Protein AF-A0A4V5RLE0-F1 (afdb_monomer_lite)

Sequence (133 aa):
MHKMNHPNAQHYCENIWDVDPEEALLRSGGDSIGLAWWSPDCTHFSIAKGGTPVKQAIRGLAWVVIKWALRVPIRANFLENVKEFSTWGPLLQDEHGDWRPDPDRKGETFRDFTKALTVGLSPRDPSWKECVL

Structure (mmCIF, N/CA/C/O backbone):
data_AF-A0A4V5RLE0-F1
#
_entry.id   AF-A0A4V5RLE0-F1
#
loop_
_atom_site.group_PDB
_atom_site.id
_atom_site.type_symbol
_atom_site.label_atom_id
_atom_site.label_alt_id
_atom_site.label_comp_id
_atom_site.label_asym_id
_atom_site.label_entity_id
_atom_site.label_seq_id
_atom_site.pdbx_PDB_ins_code
_atom_site.Cartn_x
_atom_site.Cartn_y
_atom_site.Cartn_z
_atom_site.occupancy
_atom_site.B_iso_or_equiv
_atom_site.auth_seq_id
_atom_site.auth_comp_id
_atom_site.auth_asym_id
_atom_site.auth_atom_id
_atom_site.pdbx_PDB_model_num
ATOM 1 N N . MET A 1 1 ? 24.266 5.061 4.636 1.00 78.44 1 MET A N 1
ATOM 2 C CA . MET A 1 1 ? 24.694 3.658 4.841 1.00 78.44 1 MET A CA 1
ATOM 3 C C . MET A 1 1 ? 24.226 2.738 3.717 1.00 78.44 1 MET A C 1
ATOM 5 O O . MET A 1 1 ? 25.085 2.230 3.018 1.00 78.44 1 MET A O 1
ATOM 9 N N . HIS A 1 2 ? 22.923 2.587 3.438 1.00 89.38 2 HIS A N 1
ATOM 10 C CA . HIS A 1 2 ? 22.449 1.692 2.360 1.00 89.38 2 HIS A CA 1
ATOM 11 C C . HIS A 1 2 ? 23.065 1.997 0.976 1.00 89.38 2 HIS A C 1
ATOM 13 O O . HIS A 1 2 ? 23.619 1.108 0.342 1.00 89.38 2 HIS A O 1
ATOM 19 N N . LYS A 1 3 ? 23.088 3.268 0.548 1.00 89.25 3 LYS A N 1
ATOM 20 C CA . LYS A 1 3 ? 23.720 3.678 -0.724 1.00 89.25 3 LYS A CA 1
ATOM 21 C C . LYS A 1 3 ? 25.209 3.334 -0.833 1.00 89.25 3 LYS A C 1
ATOM 23 O O . LYS A 1 3 ? 25.684 3.015 -1.913 1.00 89.25 3 LYS A O 1
ATOM 28 N N . MET A 1 4 ? 25.931 3.363 0.286 1.00 91.44 4 MET A N 1
ATOM 29 C CA . MET A 1 4 ? 27.345 2.982 0.332 1.00 91.44 4 MET A CA 1
ATOM 30 C C . MET A 1 4 ? 27.524 1.467 0.152 1.00 91.44 4 MET A C 1
ATOM 32 O O . MET A 1 4 ? 28.446 1.043 -0.532 1.00 91.44 4 MET A O 1
ATOM 36 N N . ASN A 1 5 ? 26.617 0.665 0.716 1.00 94.00 5 ASN A N 1
ATOM 37 C CA . ASN A 1 5 ? 26.655 -0.798 0.627 1.00 94.00 5 ASN A CA 1
ATOM 38 C C . ASN A 1 5 ? 26.128 -1.334 -0.716 1.00 94.00 5 ASN A C 1
ATOM 40 O O . ASN A 1 5 ? 26.448 -2.456 -1.098 1.00 94.00 5 ASN A O 1
ATOM 44 N N . HIS A 1 6 ? 25.327 -0.542 -1.433 1.00 91.75 6 HIS A N 1
ATOM 45 C CA . HIS A 1 6 ? 24.683 -0.932 -2.688 1.00 91.75 6 HIS A CA 1
ATOM 46 C C . HIS A 1 6 ? 24.931 0.116 -3.785 1.00 91.75 6 HIS A C 1
ATOM 48 O O . HIS A 1 6 ? 23.979 0.730 -4.259 1.00 91.75 6 HIS A O 1
ATOM 54 N N . PRO A 1 7 ? 26.188 0.342 -4.210 1.00 90.75 7 PRO A N 1
ATOM 55 C CA . PRO A 1 7 ? 26.540 1.447 -5.109 1.00 90.75 7 PRO A CA 1
ATOM 56 C C . PRO A 1 7 ? 25.903 1.347 -6.504 1.00 90.75 7 PRO A C 1
ATOM 58 O O . PRO A 1 7 ? 25.736 2.362 -7.171 1.00 90.75 7 PRO A O 1
ATOM 61 N N . ASN A 1 8 ? 25.523 0.139 -6.926 1.00 88.75 8 ASN A N 1
ATOM 62 C CA . ASN A 1 8 ? 24.871 -0.107 -8.216 1.00 88.75 8 ASN A CA 1
ATOM 63 C C . ASN A 1 8 ? 23.341 0.018 -8.150 1.00 88.75 8 ASN A C 1
ATOM 65 O O . ASN A 1 8 ? 22.679 -0.054 -9.181 1.00 88.75 8 ASN A O 1
ATOM 69 N N . ALA A 1 9 ? 22.767 0.161 -6.951 1.00 88.75 9 ALA A N 1
ATOM 70 C CA . ALA A 1 9 ? 21.339 0.392 -6.802 1.00 88.75 9 ALA A CA 1
ATOM 71 C C . ALA A 1 9 ? 21.027 1.874 -7.032 1.00 88.75 9 ALA A C 1
ATOM 73 O O . ALA A 1 9 ? 21.756 2.756 -6.578 1.00 88.75 9 ALA A O 1
ATOM 74 N N . GLN A 1 10 ? 19.913 2.145 -7.704 1.00 85.94 10 GLN A N 1
ATOM 75 C CA . GLN A 1 10 ? 19.351 3.488 -7.753 1.00 85.94 10 GLN A CA 1
ATOM 76 C C . GLN A 1 10 ? 18.633 3.764 -6.428 1.00 85.94 10 GLN A C 1
ATOM 78 O O . GLN A 1 10 ? 17.813 2.961 -5.983 1.00 85.94 10 GLN A O 1
ATOM 83 N N . HIS A 1 11 ? 18.952 4.888 -5.787 1.00 87.50 11 HIS A N 1
ATOM 84 C CA . HIS A 1 11 ? 18.284 5.328 -4.563 1.00 87.50 11 HIS A CA 1
ATOM 85 C C . HIS A 1 11 ? 17.474 6.572 -4.849 1.00 87.50 11 HIS A C 1
AT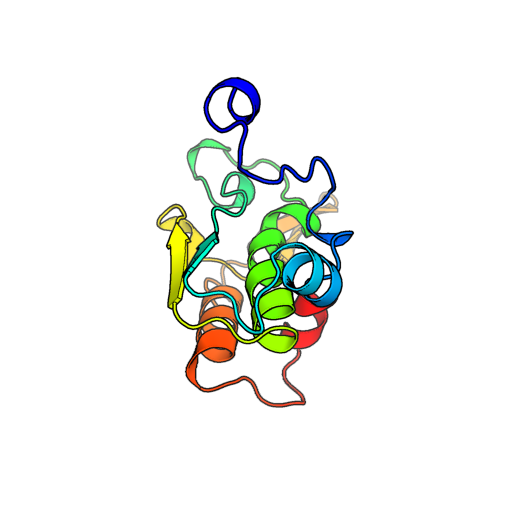OM 87 O O . HIS A 1 11 ? 18.020 7.577 -5.304 1.00 87.50 11 HIS A O 1
ATOM 93 N N . TYR A 1 12 ? 16.206 6.478 -4.496 1.00 81.75 12 TYR A N 1
ATOM 94 C CA . TYR A 1 12 ? 15.247 7.560 -4.502 1.00 81.75 12 TYR A CA 1
ATOM 95 C C . TYR A 1 12 ? 15.073 8.005 -3.043 1.00 81.75 12 TYR A C 1
ATOM 97 O O . TYR A 1 12 ? 14.800 7.181 -2.168 1.00 81.75 12 TYR A O 1
ATOM 105 N N . CYS A 1 13 ? 15.345 9.280 -2.767 1.00 81.81 13 CYS A N 1
ATOM 106 C CA . CYS A 1 13 ? 15.152 9.920 -1.461 1.00 81.81 13 CYS A CA 1
ATOM 107 C C . CYS A 1 13 ? 13.921 10.842 -1.484 1.00 81.81 13 CYS A C 1
ATOM 109 O O . CYS A 1 13 ? 13.903 11.891 -0.842 1.00 81.81 13 CYS A O 1
ATOM 111 N N . GLU A 1 14 ? 12.921 10.472 -2.269 1.00 81.75 14 GLU A N 1
ATOM 112 C CA . GLU A 1 14 ? 11.661 11.172 -2.437 1.00 81.75 14 GLU A CA 1
ATOM 113 C C . GLU A 1 14 ? 10.581 10.580 -1.527 1.00 81.75 14 GLU A C 1
ATOM 115 O O . GLU A 1 14 ? 10.673 9.456 -1.025 1.00 81.75 14 GLU A O 1
ATOM 120 N N . ASN A 1 15 ? 9.514 11.348 -1.328 1.00 82.25 15 ASN A N 1
ATOM 121 C CA . ASN A 1 15 ? 8.287 10.797 -0.788 1.00 82.25 15 ASN A CA 1
ATOM 122 C C . ASN A 1 15 ? 7.688 9.829 -1.822 1.00 82.25 15 ASN A C 1
ATOM 124 O O . ASN A 1 15 ? 7.555 10.177 -2.992 1.00 82.25 15 ASN A O 1
ATOM 128 N N . ILE A 1 16 ? 7.302 8.624 -1.401 1.00 81.62 16 ILE A N 1
ATOM 129 C CA . ILE A 1 16 ? 6.793 7.585 -2.310 1.00 81.62 16 ILE A CA 1
ATOM 130 C C . ILE A 1 16 ? 5.514 8.009 -3.050 1.00 81.62 16 ILE A C 1
ATOM 132 O O . ILE A 1 16 ? 5.235 7.512 -4.141 1.00 81.62 16 ILE A O 1
ATOM 136 N N . TRP A 1 17 ? 4.755 8.953 -2.488 1.00 78.25 17 TRP A N 1
ATOM 137 C CA . TRP A 1 17 ? 3.595 9.547 -3.152 1.00 78.25 17 TRP A CA 1
ATOM 138 C C . TRP A 1 17 ? 3.980 10.379 -4.382 1.00 78.25 17 TRP A C 1
ATOM 140 O O . TRP A 1 17 ? 3.232 10.384 -5.361 1.00 78.25 17 TRP A O 1
ATOM 150 N N . ASP A 1 18 ? 5.164 10.991 -4.365 1.00 83.44 18 ASP A N 1
ATOM 151 C CA . ASP A 1 18 ? 5.661 11.887 -5.413 1.00 83.44 18 ASP A CA 1
ATOM 152 C C . ASP A 1 18 ? 6.426 11.141 -6.520 1.00 83.44 18 ASP A C 1
ATOM 154 O O . ASP A 1 18 ? 6.738 11.719 -7.558 1.00 83.44 18 ASP A O 1
ATOM 158 N N . VAL A 1 19 ? 6.715 9.848 -6.330 1.00 86.56 19 VAL A N 1
ATOM 159 C CA . VAL A 1 19 ? 7.383 9.019 -7.342 1.00 86.56 19 VAL A CA 1
ATOM 160 C C . VAL A 1 19 ? 6.371 8.564 -8.396 1.00 86.56 19 VAL A C 1
ATOM 162 O O . VAL A 1 19 ? 5.338 7.971 -8.060 1.00 86.56 19 VAL A O 1
ATOM 165 N N . ASP A 1 20 ? 6.683 8.797 -9.675 1.00 89.06 20 ASP A N 1
ATOM 166 C CA . ASP A 1 20 ? 5.942 8.201 -10.788 1.00 89.06 20 ASP A CA 1
ATOM 167 C C . ASP A 1 20 ? 6.439 6.763 -11.050 1.00 89.06 20 ASP A C 1
ATOM 169 O O . ASP A 1 20 ? 7.615 6.578 -11.392 1.00 89.06 20 ASP A O 1
ATOM 173 N N . PRO A 1 21 ? 5.575 5.735 -10.910 1.00 91.31 21 PRO A N 1
ATOM 174 C CA . PRO A 1 21 ? 5.950 4.350 -11.179 1.00 91.31 21 PRO A CA 1
ATOM 175 C C . PRO A 1 21 ? 6.525 4.124 -12.584 1.00 91.31 21 PRO A C 1
ATOM 177 O O . PRO A 1 21 ? 7.458 3.336 -12.739 1.00 91.31 21 PRO A O 1
ATOM 180 N N . GLU A 1 22 ? 5.997 4.810 -13.603 1.00 92.50 22 GLU A N 1
ATOM 181 C CA . GLU A 1 22 ? 6.425 4.627 -14.995 1.00 92.50 22 GLU A CA 1
ATOM 182 C C . GLU A 1 22 ? 7.826 5.200 -15.226 1.00 92.50 22 GLU A C 1
ATOM 184 O O . GLU A 1 22 ? 8.664 4.564 -15.869 1.00 92.50 22 GLU A O 1
ATOM 189 N N . GLU A 1 23 ? 8.122 6.364 -14.638 1.00 90.94 23 GLU A N 1
ATOM 190 C CA . GLU A 1 23 ? 9.460 6.957 -14.696 1.00 90.94 23 GLU A CA 1
ATOM 191 C C . GLU A 1 23 ? 10.482 6.077 -13.964 1.00 90.94 23 GLU A C 1
ATOM 193 O O . GLU A 1 23 ? 11.579 5.833 -14.474 1.00 90.94 23 GLU A O 1
ATOM 198 N N . ALA A 1 24 ? 10.118 5.557 -12.788 1.00 89.81 24 ALA A N 1
ATOM 199 C CA . ALA A 1 24 ? 10.977 4.657 -12.027 1.00 89.81 24 ALA A CA 1
ATOM 200 C C . ALA A 1 24 ? 11.275 3.359 -12.799 1.00 89.81 24 ALA A C 1
ATOM 202 O O . ALA A 1 24 ? 12.425 2.908 -12.829 1.00 89.81 24 ALA A O 1
ATOM 203 N N . LEU A 1 25 ? 10.271 2.784 -13.472 1.00 91.94 25 LEU A N 1
ATOM 204 C CA . LEU A 1 25 ? 10.456 1.618 -14.334 1.00 91.94 25 LEU A CA 1
ATOM 205 C C . LEU A 1 25 ? 11.377 1.942 -15.518 1.00 91.94 25 LEU A C 1
ATOM 207 O O . LEU A 1 25 ? 12.342 1.212 -15.748 1.00 91.94 25 LEU A O 1
ATOM 211 N N . LEU A 1 26 ? 11.148 3.060 -16.212 1.00 89.25 26 LEU A N 1
ATOM 212 C CA . LEU A 1 26 ? 11.979 3.489 -17.338 1.00 89.25 26 LEU A CA 1
ATOM 213 C C . LEU A 1 26 ? 13.453 3.637 -16.930 1.00 89.25 26 LEU A C 1
ATOM 215 O O . LEU A 1 26 ? 14.347 3.145 -17.619 1.00 89.25 26 LEU A O 1
ATOM 219 N N . ARG A 1 27 ? 13.717 4.259 -15.775 1.00 86.12 27 ARG A N 1
ATOM 220 C CA . ARG A 1 27 ? 15.076 4.429 -15.231 1.00 86.12 27 ARG A CA 1
ATOM 221 C C . ARG A 1 27 ? 15.742 3.109 -14.848 1.00 86.12 27 ARG A C 1
ATOM 223 O O . ARG A 1 27 ? 16.971 3.036 -14.860 1.00 86.12 27 ARG A O 1
ATOM 230 N N . SER A 1 28 ? 14.962 2.076 -14.529 1.00 83.75 28 SER A N 1
ATOM 231 C CA . SER A 1 28 ? 15.482 0.732 -14.258 1.00 83.75 28 SER A CA 1
ATOM 232 C C . SER A 1 28 ? 15.913 -0.023 -15.525 1.00 83.75 28 SER A C 1
ATOM 234 O O . SER A 1 28 ? 16.624 -1.021 -15.421 1.00 83.75 28 SER A O 1
ATOM 236 N N . GLY A 1 29 ? 15.531 0.462 -16.715 1.00 81.62 29 GLY A N 1
ATOM 237 C CA . GLY A 1 29 ? 15.895 -0.134 -18.005 1.00 81.62 29 GLY A CA 1
ATOM 238 C C . GLY A 1 29 ? 15.106 -1.396 -18.372 1.00 81.62 29 GLY A C 1
ATOM 239 O O . GLY A 1 29 ? 15.509 -2.113 -19.286 1.00 81.62 29 GLY A O 1
ATOM 240 N N . GLY A 1 30 ? 14.013 -1.682 -17.658 1.00 83.62 30 GLY A N 1
ATOM 241 C CA . GLY A 1 30 ? 13.124 -2.818 -17.903 1.00 83.62 30 GLY A CA 1
ATOM 242 C C . GLY A 1 30 ? 11.751 -2.408 -18.441 1.00 83.62 30 GLY A C 1
ATOM 243 O O . GLY A 1 30 ? 11.373 -1.241 -18.411 1.00 83.62 30 GLY A O 1
ATOM 244 N N . ASP A 1 31 ? 10.990 -3.399 -18.901 1.00 89.75 31 ASP A N 1
ATOM 245 C CA . ASP A 1 31 ? 9.576 -3.285 -19.286 1.00 89.75 31 ASP A CA 1
ATOM 246 C C . ASP A 1 31 ? 8.618 -3.726 -18.163 1.00 89.75 31 ASP A C 1
ATOM 248 O O . ASP A 1 31 ? 7.405 -3.550 -18.262 1.00 89.75 31 ASP A O 1
ATOM 252 N N . SER A 1 32 ? 9.164 -4.312 -17.093 1.00 94.38 32 SER A N 1
ATOM 253 C CA . SER A 1 32 ? 8.428 -4.810 -15.938 1.00 94.38 32 SER A CA 1
ATOM 254 C C . SER A 1 32 ? 9.285 -4.877 -14.677 1.00 94.38 32 SER A C 1
ATOM 256 O O . SER A 1 32 ? 10.508 -5.035 -14.721 1.00 94.38 32 SER A O 1
ATOM 258 N N . ILE A 1 33 ? 8.624 -4.819 -13.522 1.00 93.56 33 ILE A N 1
ATOM 259 C CA . ILE A 1 33 ? 9.251 -5.068 -12.225 1.00 93.56 33 ILE A CA 1
ATOM 260 C C . ILE A 1 33 ? 9.184 -6.569 -11.939 1.00 93.56 33 ILE A C 1
ATOM 262 O O . ILE A 1 33 ? 8.111 -7.155 -11.780 1.00 93.56 33 ILE A O 1
ATOM 266 N N . GLY A 1 34 ? 10.349 -7.215 -11.856 1.00 94.19 34 GLY A N 1
ATOM 267 C CA . GLY A 1 34 ? 10.429 -8.644 -11.544 1.00 94.19 34 GLY A CA 1
ATOM 268 C C . GLY A 1 34 ? 9.953 -8.986 -10.131 1.00 94.19 34 GLY A C 1
ATOM 269 O O . GLY A 1 34 ? 9.243 -9.972 -9.947 1.00 94.19 34 GLY A O 1
ATOM 270 N N . LEU A 1 35 ? 10.326 -8.162 -9.151 1.00 94.75 35 LEU A N 1
ATOM 271 C CA . LEU A 1 35 ? 9.948 -8.306 -7.749 1.00 94.75 35 LEU A CA 1
ATOM 272 C C . LEU A 1 35 ? 9.823 -6.920 -7.119 1.00 94.75 35 LEU A C 1
ATOM 274 O O . LEU A 1 35 ? 10.748 -6.117 -7.219 1.00 94.75 35 LEU A O 1
ATOM 278 N N . ALA A 1 36 ? 8.702 -6.669 -6.449 1.00 94.31 36 ALA A N 1
ATOM 279 C CA . ALA A 1 36 ? 8.490 -5.492 -5.620 1.00 94.31 36 ALA A CA 1
ATOM 280 C C . ALA A 1 36 ? 8.338 -5.908 -4.152 1.00 94.31 36 ALA A C 1
ATOM 282 O O . ALA A 1 36 ? 7.592 -6.840 -3.836 1.00 94.31 36 ALA A O 1
ATOM 283 N N . TRP A 1 37 ? 9.057 -5.220 -3.265 1.00 96.00 37 TRP A N 1
ATOM 284 C CA . TRP A 1 37 ? 9.001 -5.432 -1.822 1.00 96.00 37 TRP A CA 1
ATOM 285 C C . TRP A 1 37 ? 8.524 -4.161 -1.130 1.00 96.00 37 TRP A C 1
ATOM 287 O O . TRP A 1 37 ? 9.146 -3.106 -1.256 1.00 96.00 37 TRP A O 1
ATOM 297 N N . TRP A 1 38 ? 7.439 -4.278 -0.374 1.00 93.94 38 TRP A N 1
ATOM 298 C CA . TRP A 1 38 ? 6.752 -3.166 0.261 1.00 93.94 38 TRP A CA 1
ATOM 299 C C . TRP A 1 38 ? 6.776 -3.328 1.780 1.00 93.94 38 TRP A C 1
ATOM 301 O O . TRP A 1 38 ? 6.341 -4.347 2.312 1.00 93.94 38 TRP A O 1
ATOM 311 N N . SER A 1 39 ? 7.227 -2.292 2.479 1.00 91.56 39 SER A N 1
ATOM 312 C CA . SER A 1 39 ? 7.187 -2.213 3.945 1.00 91.56 39 SER A CA 1
ATOM 313 C C . SER A 1 39 ? 6.549 -0.883 4.360 1.00 91.56 39 SER A C 1
ATOM 315 O O . SER A 1 39 ? 7.254 0.015 4.827 1.00 91.56 39 SER A O 1
ATOM 317 N N . PRO A 1 40 ? 5.241 -0.681 4.096 1.00 89.44 40 PRO A N 1
ATOM 318 C CA . PRO A 1 40 ? 4.556 0.546 4.486 1.00 89.44 40 PRO A CA 1
ATOM 319 C C . PRO A 1 40 ? 4.555 0.704 6.010 1.00 89.44 40 PRO A C 1
ATOM 321 O O . PRO A 1 40 ? 4.485 -0.276 6.752 1.00 89.44 40 PRO A O 1
ATOM 324 N N . ASP A 1 41 ? 4.603 1.953 6.472 1.00 85.25 41 ASP A N 1
ATOM 325 C CA . ASP A 1 41 ? 4.626 2.296 7.892 1.00 85.25 41 ASP A CA 1
ATOM 326 C C . ASP A 1 41 ? 3.501 1.594 8.676 1.00 85.25 41 ASP A C 1
ATOM 328 O O . ASP A 1 41 ? 2.309 1.739 8.396 1.00 85.25 41 ASP A O 1
ATOM 332 N N . CYS A 1 42 ? 3.903 0.825 9.688 1.00 78.25 42 CYS A N 1
ATOM 333 C CA . CYS A 1 42 ? 3.008 0.052 10.543 1.00 78.25 42 CYS A CA 1
ATOM 334 C C . CYS A 1 42 ? 2.627 0.782 11.840 1.00 78.25 42 CYS A C 1
ATOM 336 O O . CYS A 1 42 ? 1.837 0.275 12.645 1.00 78.25 42 CYS A O 1
ATOM 338 N N . THR A 1 43 ? 3.170 1.981 12.071 1.00 71.94 43 THR A N 1
ATOM 339 C CA . THR A 1 43 ? 3.124 2.662 13.367 1.00 71.94 43 THR A CA 1
ATOM 340 C C . THR A 1 43 ? 1.683 2.925 13.799 1.00 71.94 43 THR A C 1
ATOM 342 O O . THR A 1 43 ? 1.355 2.815 14.975 1.00 71.94 43 THR A O 1
ATOM 345 N N . HIS A 1 44 ? 0.788 3.226 12.857 1.00 70.19 44 HIS A N 1
ATOM 346 C CA . HIS A 1 44 ? -0.629 3.488 13.141 1.00 70.19 44 HIS A CA 1
ATOM 347 C C . HIS A 1 44 ? -1.489 2.230 13.331 1.00 70.19 44 HIS A C 1
ATOM 349 O O . HIS A 1 44 ? -2.669 2.352 13.659 1.00 70.19 44 HIS A O 1
ATOM 355 N N . PHE A 1 45 ? -0.920 1.042 13.135 1.00 64.12 45 PHE A N 1
ATOM 356 C CA . PHE A 1 45 ? -1.558 -0.246 13.413 1.00 64.12 45 PHE A CA 1
ATOM 357 C C . PHE A 1 45 ? -1.040 -0.873 14.711 1.00 64.12 45 PHE A C 1
ATOM 359 O O . PHE A 1 45 ? -1.748 -1.655 15.337 1.00 64.12 45 PHE A O 1
ATOM 366 N N . SER A 1 46 ? 0.167 -0.502 15.144 1.00 55.25 46 SER A N 1
ATOM 367 C CA . SER A 1 46 ? 0.815 -1.073 16.322 1.00 55.25 46 SER A CA 1
ATOM 368 C C . SER A 1 46 ? 0.104 -0.725 17.638 1.00 55.25 46 SER A C 1
ATOM 370 O O . SER A 1 46 ? -0.066 0.445 17.989 1.00 55.25 46 SER A O 1
ATOM 372 N N . ILE A 1 47 ? -0.222 -1.765 18.418 1.00 51.94 47 ILE A N 1
A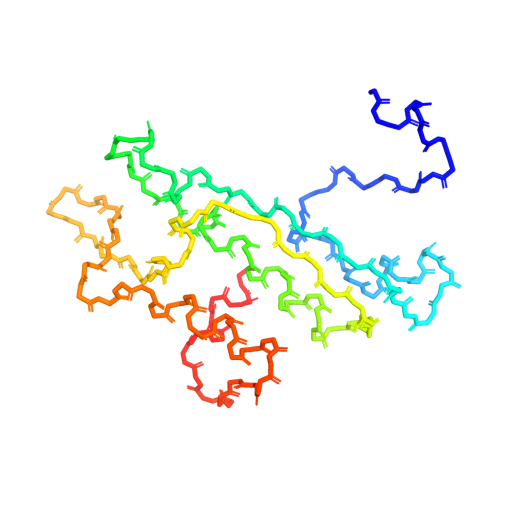TOM 373 C CA . ILE A 1 47 ? -0.778 -1.679 19.784 1.00 51.94 47 ILE A CA 1
ATOM 374 C C . ILE A 1 47 ? 0.139 -0.866 20.709 1.00 51.94 47 ILE A C 1
ATOM 376 O O . ILE A 1 47 ? -0.337 -0.145 21.587 1.00 51.94 47 ILE A O 1
ATOM 380 N N . ALA A 1 48 ? 1.457 -0.928 20.484 1.00 50.56 48 ALA A N 1
ATOM 381 C CA . ALA A 1 48 ? 2.455 -0.248 21.306 1.00 50.56 48 ALA A CA 1
ATOM 382 C C . ALA A 1 48 ? 2.333 1.286 21.272 1.00 50.56 48 ALA A C 1
ATOM 384 O O . ALA A 1 48 ? 2.833 1.954 22.173 1.00 50.56 48 ALA A O 1
ATOM 385 N N . LYS A 1 49 ? 1.646 1.856 20.269 1.00 54.25 49 LYS A N 1
ATOM 386 C CA . LYS A 1 49 ? 1.456 3.308 20.145 1.00 54.25 49 LYS A CA 1
ATOM 387 C C . LYS A 1 49 ? 0.371 3.879 21.071 1.00 54.25 49 LYS A C 1
ATOM 389 O O . LYS A 1 49 ? 0.144 5.084 21.024 1.00 54.25 49 LYS A O 1
ATOM 394 N N . GLY A 1 50 ? -0.314 3.043 21.863 1.00 47.94 50 GLY A N 1
ATOM 395 C CA . GLY A 1 50 ? -1.173 3.444 22.986 1.00 47.94 50 GLY A CA 1
ATOM 396 C C . GLY A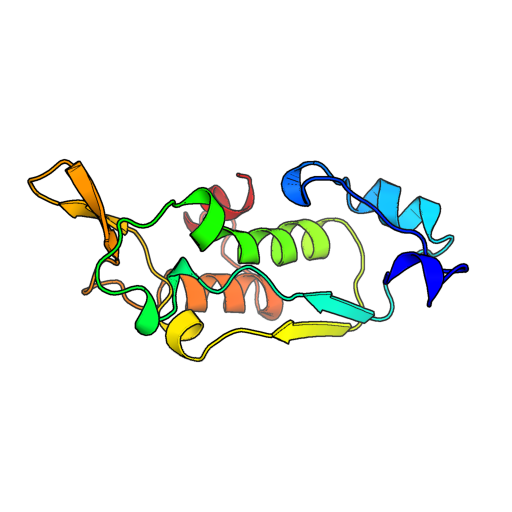 1 50 ? -2.070 4.654 22.715 1.00 47.94 50 GLY A C 1
ATOM 397 O O . GLY A 1 50 ? -1.715 5.768 23.075 1.00 47.94 50 GLY A O 1
ATOM 398 N N . GLY A 1 51 ? -3.224 4.459 22.070 1.00 53.81 51 GLY A N 1
ATOM 399 C CA . GLY A 1 51 ? -4.259 5.500 21.978 1.00 53.81 51 GLY A CA 1
ATOM 400 C C . GLY A 1 51 ? -3.820 6.827 21.338 1.00 53.81 51 GLY A C 1
ATOM 401 O O . GLY A 1 51 ? -4.492 7.834 21.532 1.00 53.81 51 GLY A O 1
ATOM 402 N N . THR A 1 52 ? -2.723 6.871 20.583 1.00 58.88 52 THR A N 1
ATOM 403 C CA . THR A 1 52 ? -2.299 8.095 19.889 1.00 58.88 52 THR A CA 1
ATOM 404 C C . THR A 1 52 ? -3.226 8.364 18.694 1.00 58.88 52 THR A C 1
ATOM 406 O O . THR A 1 52 ? -3.481 7.426 17.928 1.00 58.88 52 THR A O 1
ATOM 409 N N . PRO A 1 53 ? -3.707 9.608 18.489 1.00 58.00 53 PRO A N 1
ATOM 410 C CA . PRO A 1 53 ? -4.486 9.984 17.312 1.00 58.00 53 PRO A CA 1
ATOM 411 C C . PRO A 1 53 ? -3.815 9.527 16.016 1.00 58.00 53 PRO A C 1
ATOM 413 O O . PRO A 1 53 ? -2.593 9.634 15.834 1.00 58.00 53 PRO A O 1
ATOM 416 N N . VAL A 1 54 ? -4.609 8.968 15.107 1.00 65.19 54 VAL A N 1
ATOM 417 C CA . VAL A 1 54 ? -4.085 8.405 13.862 1.00 65.19 54 VAL A CA 1
ATOM 418 C C . VAL A 1 54 ? -4.157 9.425 12.729 1.00 65.19 54 VAL A C 1
ATOM 420 O O . VAL A 1 54 ? -5.167 10.088 12.529 1.00 65.19 54 VAL A O 1
ATOM 423 N N . LYS A 1 55 ? -3.069 9.548 11.959 1.00 65.81 55 LYS A N 1
ATOM 424 C CA . LYS A 1 55 ? -3.039 10.364 10.741 1.00 65.81 55 LYS A CA 1
ATOM 425 C C . LYS A 1 55 ? -3.423 9.482 9.561 1.00 65.81 55 LYS A C 1
ATOM 427 O O . LYS A 1 55 ? -2.731 8.500 9.288 1.00 65.81 55 LYS A O 1
ATOM 432 N N . GLN A 1 56 ? -4.491 9.846 8.856 1.00 65.12 56 GLN A N 1
ATOM 433 C CA . GLN A 1 56 ? -5.016 9.072 7.728 1.00 65.12 56 GLN A CA 1
ATOM 434 C C . GLN A 1 56 ? -3.962 8.846 6.633 1.00 65.12 56 GLN A C 1
ATOM 436 O O . GLN A 1 56 ? -3.809 7.719 6.179 1.00 65.12 56 GLN A O 1
ATOM 441 N N . ALA A 1 57 ? -3.168 9.869 6.294 1.00 64.62 57 ALA A N 1
ATOM 442 C CA . ALA A 1 57 ? -2.130 9.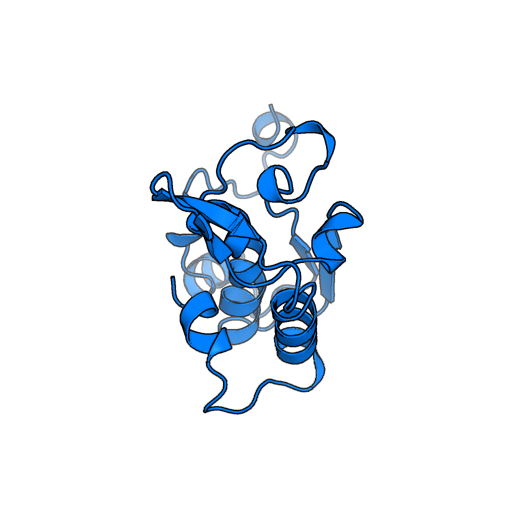777 5.261 1.00 64.62 57 ALA A CA 1
ATOM 443 C C . ALA A 1 57 ? -1.068 8.696 5.543 1.00 64.62 57 ALA A C 1
ATOM 445 O O . ALA A 1 57 ? -0.624 8.008 4.632 1.00 64.62 57 ALA A O 1
ATOM 446 N N . ILE A 1 58 ? -0.679 8.508 6.810 1.00 66.25 58 ILE A N 1
ATOM 447 C CA . ILE A 1 58 ? 0.324 7.496 7.182 1.00 66.25 58 ILE A CA 1
ATOM 448 C C . ILE A 1 58 ? -0.334 6.113 7.274 1.00 66.25 58 ILE A C 1
ATOM 450 O O . ILE A 1 58 ? 0.220 5.127 6.802 1.00 66.25 58 ILE A O 1
ATOM 454 N N . ARG A 1 59 ? -1.557 6.037 7.818 1.00 73.88 59 ARG A N 1
ATOM 455 C CA . ARG A 1 59 ? -2.331 4.785 7.894 1.00 73.88 59 ARG A CA 1
ATOM 456 C C . ARG A 1 59 ? -2.699 4.239 6.506 1.00 73.88 59 ARG A C 1
ATOM 458 O O . ARG A 1 59 ? -2.821 3.030 6.354 1.00 73.88 59 ARG A O 1
ATOM 465 N N . GLY A 1 60 ? -2.850 5.118 5.517 1.00 81.38 60 GLY A N 1
ATOM 466 C CA . GLY A 1 60 ? -3.162 4.787 4.128 1.00 81.38 60 GLY A CA 1
ATOM 467 C C . GLY A 1 60 ? -1.960 4.436 3.251 1.00 81.38 60 GLY A C 1
ATOM 468 O O . GLY A 1 60 ? -2.157 4.148 2.078 1.00 81.38 60 GLY A O 1
ATOM 469 N N . LEU A 1 61 ? -0.726 4.424 3.774 1.00 86.56 61 LEU A N 1
ATOM 470 C CA . LEU A 1 61 ? 0.484 4.265 2.953 1.00 86.56 61 LEU A CA 1
ATOM 471 C C . LEU A 1 61 ? 0.529 2.966 2.136 1.00 86.56 61 LEU A C 1
ATOM 473 O O . LEU A 1 61 ? 1.115 2.931 1.057 1.00 86.56 61 LEU A O 1
ATOM 477 N N . ALA A 1 62 ? -0.129 1.905 2.607 1.00 90.75 62 ALA A N 1
ATOM 478 C CA . ALA A 1 62 ? -0.236 0.656 1.858 1.00 90.75 62 ALA A CA 1
ATOM 479 C C . ALA A 1 62 ? -0.937 0.831 0.497 1.00 90.75 62 ALA A C 1
ATOM 481 O O . ALA A 1 62 ? -0.642 0.083 -0.432 1.00 90.75 62 ALA A O 1
ATOM 482 N N . TRP A 1 63 ? -1.796 1.842 0.331 1.00 90.94 63 TRP A N 1
ATOM 483 C CA . TRP A 1 63 ? -2.457 2.117 -0.944 1.00 90.94 63 TRP A CA 1
ATOM 484 C C . TRP A 1 63 ? -1.487 2.466 -2.079 1.00 90.94 63 TRP A C 1
ATOM 486 O O . TRP A 1 63 ? -1.805 2.216 -3.244 1.00 90.94 63 TRP A O 1
ATOM 496 N N . VAL A 1 64 ? -0.270 2.929 -1.769 1.00 90.69 64 VAL A N 1
ATOM 497 C CA . VAL A 1 64 ? 0.765 3.162 -2.787 1.00 90.69 64 VAL A CA 1
ATOM 498 C C . VAL A 1 64 ? 1.094 1.885 -3.566 1.00 90.69 64 VAL A C 1
ATOM 500 O O . VAL A 1 64 ? 1.386 1.947 -4.756 1.00 90.69 64 VAL A O 1
ATOM 503 N N . VAL A 1 65 ? 0.968 0.713 -2.937 1.00 92.81 65 VAL A N 1
ATOM 504 C CA . VAL A 1 65 ? 1.182 -0.580 -3.600 1.00 92.81 65 VAL A CA 1
ATOM 505 C C . VAL A 1 65 ? 0.184 -0.772 -4.742 1.00 92.81 65 VAL A C 1
ATOM 507 O O . VAL A 1 65 ? 0.560 -1.222 -5.823 1.00 92.81 65 VAL A O 1
ATOM 510 N N . ILE A 1 66 ? -1.073 -0.363 -4.538 1.00 92.31 66 ILE A N 1
ATOM 511 C CA . ILE A 1 66 ? -2.108 -0.413 -5.576 1.00 92.31 66 ILE A CA 1
ATOM 512 C C . ILE A 1 66 ? -1.806 0.597 -6.682 1.00 92.31 66 ILE A C 1
ATOM 514 O O . ILE A 1 66 ? -1.871 0.239 -7.855 1.00 92.31 66 ILE A O 1
ATOM 518 N N . LYS A 1 67 ? -1.413 1.833 -6.332 1.00 90.25 67 LYS A N 1
ATOM 519 C CA . LYS A 1 67 ? -1.000 2.857 -7.313 1.00 90.25 67 LYS A CA 1
ATOM 520 C C . LYS A 1 67 ? 0.077 2.319 -8.260 1.00 90.25 67 LYS A C 1
ATOM 522 O O . LYS A 1 67 ? -0.026 2.508 -9.470 1.00 90.25 67 LYS A O 1
ATOM 527 N N . TRP A 1 68 ? 1.085 1.633 -7.723 1.00 92.75 68 TRP A N 1
ATOM 528 C CA . TRP A 1 68 ? 2.149 1.027 -8.521 1.00 92.75 68 TRP A CA 1
ATOM 529 C C . TRP A 1 68 ? 1.650 -0.154 -9.356 1.00 92.75 68 TRP A C 1
ATOM 531 O O . TRP A 1 68 ? 1.884 -0.176 -10.561 1.00 92.75 68 TRP A O 1
ATOM 541 N N . ALA A 1 69 ? 0.913 -1.090 -8.754 1.00 92.44 69 ALA A N 1
ATOM 542 C CA . ALA A 1 69 ? 0.388 -2.262 -9.457 1.00 92.44 69 ALA A CA 1
ATOM 543 C C . ALA A 1 69 ? -0.579 -1.912 -10.607 1.00 92.44 69 ALA A C 1
ATOM 545 O O . ALA A 1 69 ? -0.701 -2.683 -11.555 1.00 92.44 69 ALA A O 1
ATOM 546 N N . LEU A 1 70 ? -1.249 -0.756 -10.542 1.00 90.50 70 LEU A N 1
ATOM 547 C CA . LEU A 1 70 ? -2.118 -0.256 -11.612 1.00 90.50 70 LEU A CA 1
ATOM 548 C C . LEU A 1 70 ? -1.361 0.415 -12.767 1.00 90.50 70 LEU A C 1
ATOM 550 O O . LEU A 1 70 ? -1.914 0.517 -13.859 1.00 90.50 70 LEU A O 1
ATOM 554 N N . ARG A 1 71 ? -0.140 0.909 -12.533 1.00 92.38 71 ARG A N 1
ATOM 555 C CA . ARG A 1 71 ? 0.620 1.707 -13.512 1.00 92.38 71 ARG A CA 1
ATOM 556 C C . ARG A 1 71 ? 1.737 0.941 -14.199 1.00 92.38 71 ARG A C 1
ATOM 558 O O . ARG A 1 71 ? 2.034 1.208 -15.356 1.00 92.38 71 ARG A O 1
ATOM 565 N N . VAL A 1 72 ? 2.357 -0.006 -13.502 1.00 94.25 72 VAL A N 1
ATOM 566 C CA . VAL A 1 72 ? 3.473 -0.784 -14.044 1.00 94.25 72 VAL A CA 1
ATOM 567 C C . VAL A 1 72 ? 3.252 -2.279 -13.844 1.00 94.25 72 VAL A C 1
ATOM 569 O O . VAL A 1 72 ? 2.720 -2.691 -12.811 1.00 94.25 72 VAL A O 1
ATOM 572 N N . PRO A 1 73 ? 3.668 -3.127 -14.800 1.00 93.94 73 PRO A N 1
ATOM 573 C CA . PRO A 1 73 ? 3.546 -4.568 -14.650 1.00 93.94 73 PRO A CA 1
ATOM 574 C C . PRO A 1 73 ? 4.547 -5.076 -13.606 1.00 93.94 73 PRO A C 1
ATOM 576 O O . PRO A 1 73 ? 5.763 -4.947 -13.765 1.00 93.94 73 PRO A O 1
ATOM 579 N N . ILE A 1 74 ? 4.028 -5.685 -12.537 1.00 94.94 74 ILE A N 1
ATOM 580 C CA . ILE A 1 74 ? 4.815 -6.278 -11.449 1.00 94.94 74 ILE A CA 1
ATOM 581 C C . ILE A 1 74 ? 4.547 -7.781 -11.402 1.00 94.94 74 ILE A C 1
ATOM 583 O O . ILE A 1 74 ? 3.401 -8.202 -11.254 1.00 94.94 74 ILE A O 1
ATOM 587 N N . ARG A 1 75 ? 5.597 -8.604 -11.498 1.00 94.25 75 ARG A N 1
ATOM 588 C CA . ARG A 1 75 ? 5.453 -10.072 -11.538 1.00 94.25 75 ARG A CA 1
ATOM 589 C C . ARG A 1 75 ? 5.268 -10.707 -10.161 1.00 94.25 75 ARG A C 1
ATOM 591 O O . ARG A 1 75 ? 4.512 -11.664 -10.035 1.00 94.25 75 ARG A O 1
ATOM 598 N N . ALA A 1 76 ? 5.949 -10.192 -9.140 1.00 94.81 76 ALA A N 1
ATOM 599 C CA . ALA A 1 76 ? 5.839 -10.674 -7.766 1.00 94.81 76 ALA A CA 1
ATOM 600 C C . ALA A 1 76 ? 5.790 -9.499 -6.785 1.00 94.81 76 ALA A C 1
ATOM 602 O O . ALA A 1 76 ? 6.657 -8.627 -6.823 1.00 94.81 76 ALA A O 1
ATOM 603 N N . ASN A 1 77 ? 4.794 -9.498 -5.898 1.00 93.94 77 ASN A N 1
ATOM 604 C CA . ASN A 1 77 ? 4.620 -8.490 -4.855 1.00 93.94 77 ASN A CA 1
ATOM 605 C C . ASN A 1 77 ? 4.751 -9.138 -3.476 1.00 93.94 77 ASN A C 1
ATOM 607 O O . ASN A 1 77 ? 4.037 -10.090 -3.167 1.00 93.94 77 ASN A O 1
ATOM 611 N N . PHE A 1 78 ? 5.624 -8.580 -2.643 1.00 95.56 78 PHE A N 1
ATOM 612 C CA . PHE A 1 78 ? 5.746 -8.917 -1.230 1.00 95.56 78 PHE A CA 1
ATOM 613 C C . PHE A 1 78 ? 5.398 -7.691 -0.401 1.00 95.56 78 PHE A C 1
ATOM 615 O O . PHE A 1 78 ? 5.877 -6.598 -0.691 1.00 95.56 78 PHE A O 1
ATOM 622 N N . LEU A 1 79 ? 4.576 -7.872 0.629 1.00 94.56 79 LEU A N 1
ATOM 623 C CA . LEU A 1 79 ? 4.239 -6.823 1.582 1.00 94.56 79 LEU A CA 1
ATOM 624 C C . LEU A 1 79 ? 4.452 -7.355 2.992 1.00 94.56 79 LEU A C 1
ATOM 626 O O . LEU A 1 79 ? 3.870 -8.372 3.368 1.00 94.56 79 LEU A O 1
ATOM 630 N N . GLU A 1 80 ? 5.279 -6.660 3.760 1.00 93.62 80 GLU A N 1
ATOM 631 C CA . GLU A 1 80 ? 5.537 -6.954 5.165 1.00 93.62 80 GLU A CA 1
ATOM 632 C C . GLU A 1 80 ? 4.856 -5.900 6.049 1.00 93.62 80 GLU A C 1
ATOM 634 O O . GLU A 1 80 ? 4.865 -4.707 5.736 1.00 93.62 80 GLU A O 1
ATOM 639 N N . ASN A 1 81 ? 4.184 -6.361 7.109 1.00 92.12 81 ASN A N 1
ATOM 640 C CA . ASN A 1 81 ? 3.542 -5.510 8.107 1.00 92.12 81 ASN A CA 1
ATOM 641 C C . ASN A 1 81 ? 3.239 -6.305 9.396 1.00 92.12 81 ASN A C 1
ATOM 643 O O . ASN A 1 81 ? 3.329 -7.534 9.433 1.00 92.12 81 ASN A O 1
ATOM 647 N N . VAL A 1 82 ? 2.789 -5.608 10.442 1.00 89.62 82 VAL A N 1
ATOM 648 C CA . VAL A 1 82 ? 2.316 -6.202 11.703 1.00 89.62 82 VAL A CA 1
ATOM 649 C C . VAL A 1 82 ? 0.938 -6.856 11.551 1.00 89.62 82 VAL A C 1
ATOM 651 O O . VAL A 1 82 ? 0.138 -6.474 10.695 1.00 89.62 82 VAL A O 1
ATOM 654 N N . LYS A 1 83 ? 0.601 -7.809 12.433 1.00 90.94 83 LYS A N 1
ATOM 655 C CA . LYS A 1 83 ? -0.686 -8.537 12.383 1.00 90.94 83 LYS A CA 1
ATOM 656 C C . LYS A 1 83 ? -1.904 -7.610 12.467 1.00 90.94 83 LYS A C 1
ATOM 658 O O . LYS A 1 83 ? -2.944 -7.898 11.875 1.00 90.94 83 LYS A O 1
ATOM 663 N N . GLU A 1 84 ? -1.792 -6.491 13.179 1.00 88.50 84 GLU A N 1
ATOM 664 C CA . GLU A 1 84 ? -2.857 -5.505 13.355 1.00 88.50 84 GLU A CA 1
ATOM 665 C C . GLU A 1 84 ? -3.202 -4.765 12.062 1.00 88.50 84 GLU A C 1
ATOM 667 O O . GLU A 1 84 ? -4.279 -4.175 11.973 1.00 88.50 84 GLU A O 1
ATOM 672 N N . PHE A 1 85 ? -2.359 -4.844 11.032 1.00 90.69 85 PHE A N 1
ATOM 673 C CA . PHE A 1 85 ? -2.691 -4.355 9.697 1.00 90.69 85 PHE A CA 1
ATOM 674 C C . PHE A 1 85 ? -3.972 -5.008 9.148 1.00 90.69 85 PHE A C 1
ATOM 676 O O . PHE A 1 85 ? -4.778 -4.345 8.502 1.00 90.69 85 PHE A O 1
ATOM 683 N N . SER A 1 86 ? -4.255 -6.261 9.528 1.00 92.56 86 SER A N 1
ATOM 684 C CA . SER A 1 86 ? -5.519 -6.946 9.199 1.00 92.56 86 SER A CA 1
ATOM 685 C C . SER A 1 86 ? -6.774 -6.253 9.751 1.00 92.56 86 SER A C 1
ATOM 687 O O . SER A 1 86 ? -7.892 -6.528 9.319 1.00 92.56 86 SER A O 1
ATOM 689 N N . THR A 1 87 ? -6.607 -5.341 10.710 1.00 90.69 87 THR A N 1
ATOM 690 C CA . THR A 1 87 ? -7.696 -4.578 11.330 1.00 90.69 87 THR A CA 1
ATOM 691 C C . THR A 1 87 ? -7.955 -3.243 10.641 1.00 90.69 87 THR A C 1
ATOM 693 O O . THR A 1 87 ? -8.839 -2.500 11.070 1.00 90.69 87 THR A O 1
ATOM 696 N N . TRP A 1 88 ? -7.205 -2.931 9.580 1.00 90.62 88 TRP A N 1
ATOM 697 C CA . TRP A 1 88 ? -7.331 -1.685 8.842 1.00 90.62 88 TRP A CA 1
ATOM 698 C C . TRP A 1 88 ? -8.762 -1.461 8.355 1.00 90.62 88 TRP A C 1
ATOM 700 O O . TRP A 1 88 ? -9.334 -2.269 7.626 1.00 90.62 88 TRP A O 1
ATOM 710 N N . GLY A 1 89 ? -9.323 -0.354 8.818 1.00 89.19 89 GLY A N 1
ATOM 711 C CA . GLY A 1 89 ? -10.681 0.091 8.582 1.00 89.19 89 GLY A CA 1
ATOM 712 C C . GLY A 1 89 ? -10.745 1.619 8.638 1.00 89.19 89 GLY A C 1
ATOM 713 O O . GLY A 1 89 ? -9.725 2.259 8.965 1.00 89.19 89 GLY A O 1
ATOM 714 N N . PRO A 1 90 ? -11.928 2.181 8.354 1.00 87.06 90 PRO A N 1
ATOM 715 C CA . PRO A 1 90 ? -12.173 3.614 8.349 1.00 87.06 90 PRO A CA 1
ATOM 716 C C . PRO A 1 90 ? -11.968 4.231 9.734 1.00 87.06 90 PRO A C 1
ATOM 718 O O . PRO A 1 90 ? -11.868 3.542 10.754 1.00 87.06 90 PRO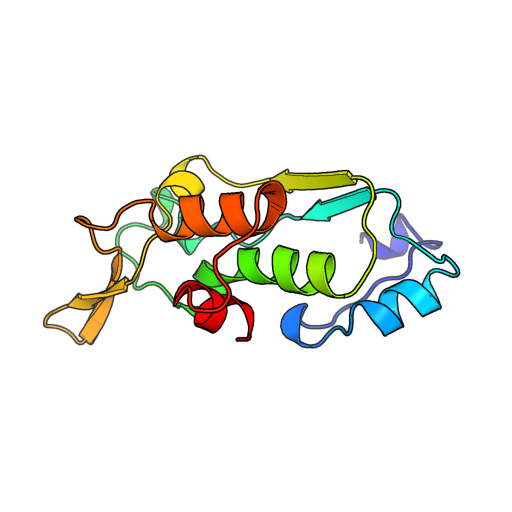 A O 1
ATOM 721 N N . LEU A 1 91 ? -11.870 5.557 9.746 1.00 85.88 91 LEU A N 1
ATOM 722 C CA . LEU A 1 91 ? -11.689 6.341 10.957 1.00 85.88 91 LEU A CA 1
ATOM 723 C C . LEU A 1 91 ? -12.960 7.134 11.260 1.00 85.88 91 LEU A C 1
ATOM 725 O O . LEU A 1 91 ? -13.599 7.660 10.351 1.00 85.88 91 LEU A O 1
ATOM 729 N N . LEU A 1 92 ? -13.280 7.246 12.542 1.00 86.06 92 LEU A N 1
ATOM 730 C CA . LEU A 1 92 ? -14.309 8.117 13.089 1.00 86.06 92 LEU A CA 1
ATOM 731 C C . LEU A 1 92 ? -13.642 9.226 13.890 1.00 86.06 92 LEU A C 1
ATOM 733 O O . LEU A 1 92 ? -12.584 9.018 14.486 1.00 86.06 92 LEU A O 1
ATOM 737 N N . GLN A 1 93 ? -14.265 10.394 13.899 1.00 87.62 93 GLN A N 1
ATOM 738 C CA . GLN A 1 93 ? -13.851 11.483 14.765 1.00 87.62 93 GLN A CA 1
ATOM 739 C C . GLN A 1 93 ? -14.552 11.326 16.118 1.00 87.62 93 GLN A C 1
ATOM 741 O O . GLN A 1 93 ? -15.766 11.125 16.156 1.00 87.62 93 GLN A O 1
ATOM 746 N N . ASP A 1 94 ? -13.795 11.360 17.212 1.00 84.06 94 ASP A N 1
ATOM 747 C CA . ASP A 1 94 ? -14.354 11.334 18.563 1.00 84.06 94 ASP A CA 1
ATOM 748 C C . ASP A 1 94 ? -14.852 12.722 19.009 1.00 84.06 94 ASP A C 1
ATOM 750 O O . ASP A 1 94 ? -14.723 13.719 18.293 1.00 84.06 94 ASP A O 1
ATOM 754 N N . GLU A 1 95 ? -15.443 12.789 20.205 1.00 86.25 95 GLU A N 1
ATOM 755 C CA . GLU A 1 95 ? -16.012 14.017 20.783 1.00 86.25 95 GLU A CA 1
ATOM 756 C C . GLU A 1 95 ? -14.981 15.147 20.961 1.00 86.25 95 GLU A C 1
ATOM 758 O O . GLU A 1 95 ? -15.352 16.316 21.076 1.00 86.25 95 GLU A O 1
ATOM 763 N N . HIS A 1 96 ? -13.688 14.816 20.967 1.00 83.38 96 HIS A N 1
ATOM 764 C CA . HIS A 1 96 ? -12.585 15.765 21.099 1.00 83.38 96 HIS A CA 1
ATOM 765 C C . HIS A 1 96 ? -11.994 16.184 19.749 1.00 83.38 96 HIS A C 1
ATOM 767 O O . HIS A 1 96 ? -11.095 17.024 19.705 1.00 83.38 96 HIS A O 1
ATOM 773 N N . GLY A 1 97 ? -12.514 15.647 18.643 1.00 83.38 97 GLY A N 1
ATOM 774 C CA . GLY A 1 97 ? -12.024 15.938 17.306 1.00 83.38 97 GLY A CA 1
ATOM 775 C C . GLY A 1 97 ? -10.880 15.028 16.848 1.00 83.38 97 GLY A C 1
ATOM 776 O O . GLY A 1 97 ? -10.352 15.251 15.755 1.00 83.38 97 GLY A O 1
ATOM 777 N N . ASP A 1 98 ? -10.501 14.012 17.627 1.00 83.00 98 ASP A N 1
ATOM 778 C CA . ASP A 1 98 ? -9.425 13.088 17.274 1.00 83.00 98 ASP A CA 1
ATOM 779 C C . ASP A 1 98 ? -9.939 11.941 16.397 1.00 83.00 98 ASP A C 1
ATOM 781 O O . ASP A 1 98 ? -11.022 11.396 16.599 1.00 83.00 98 ASP A O 1
ATOM 785 N N . TRP A 1 99 ? -9.125 11.517 15.429 1.00 83.06 99 TRP A N 1
ATOM 786 C CA . TRP A 1 99 ? -9.450 10.374 14.576 1.00 83.06 99 TRP A CA 1
ATOM 787 C C . TRP A 1 99 ? -9.091 9.049 15.252 1.00 83.06 99 TRP A C 1
ATOM 789 O O . TRP A 1 99 ? -7.949 8.834 15.680 1.00 83.06 99 TRP A O 1
ATOM 799 N N . ARG A 1 100 ? -10.057 8.130 15.285 1.00 83.88 100 ARG A N 1
ATOM 800 C CA . ARG A 1 100 ? -9.990 6.802 15.908 1.00 83.88 100 ARG A CA 1
ATOM 801 C C . ARG A 1 100 ? -10.467 5.725 14.931 1.00 83.88 100 ARG A C 1
ATOM 803 O O . ARG A 1 100 ? -11.362 6.002 14.142 1.00 83.88 100 ARG A O 1
ATOM 810 N N . PRO A 1 101 ? -9.906 4.502 14.946 1.00 86.00 101 PRO A N 1
ATOM 811 C CA . PRO A 1 101 ? -10.442 3.404 14.145 1.00 86.00 101 PRO A CA 1
ATOM 812 C C . PRO A 1 101 ? -11.896 3.100 14.501 1.00 86.00 101 PRO A C 1
ATOM 814 O O . PRO A 1 101 ? -12.215 2.951 15.678 1.00 86.00 101 PRO A O 1
ATOM 817 N N . ASP A 1 102 ? -12.738 2.967 13.481 1.00 88.25 102 ASP A N 1
ATOM 818 C CA . ASP A 1 102 ? -14.115 2.507 13.626 1.00 88.25 102 ASP A CA 1
ATOM 819 C C . ASP A 1 102 ? -14.123 1.031 14.081 1.00 88.25 102 ASP A C 1
ATOM 821 O O . ASP A 1 102 ? -13.649 0.160 13.334 1.00 88.25 102 ASP A O 1
ATOM 825 N N . PRO A 1 103 ? -14.609 0.716 15.298 1.00 87.44 103 PRO A N 1
ATOM 826 C CA . PRO A 1 103 ? -14.628 -0.655 15.794 1.00 87.44 103 PRO A CA 1
ATOM 827 C C . PRO A 1 103 ? -15.606 -1.549 15.020 1.00 87.44 103 PRO A C 1
ATOM 829 O O . PRO A 1 103 ? -15.326 -2.742 14.868 1.00 87.44 103 PRO A O 1
ATOM 832 N N . ASP A 1 104 ? -16.697 -0.990 14.491 1.00 92.25 104 ASP A N 1
ATOM 833 C CA . ASP A 1 104 ? -17.750 -1.738 13.798 1.00 92.25 104 ASP A CA 1
ATOM 834 C C . ASP A 1 104 ? -17.330 -2.107 12.371 1.00 92.25 104 ASP A C 1
ATOM 836 O O . ASP A 1 104 ? -17.750 -3.126 11.820 1.00 92.25 104 ASP A O 1
ATOM 840 N N . ARG A 1 105 ? -16.428 -1.315 11.781 1.00 91.12 105 ARG A N 1
ATOM 841 C CA . ARG A 1 105 ? -15.919 -1.499 10.408 1.00 91.12 105 ARG A CA 1
ATOM 842 C C . ARG A 1 105 ? -14.485 -2.020 10.360 1.00 91.12 105 ARG A C 1
ATOM 844 O O . ARG A 1 105 ? -13.747 -1.843 9.385 1.00 91.12 105 ARG A O 1
ATOM 851 N N . LYS A 1 106 ? -14.072 -2.716 11.417 1.00 90.94 106 LYS A N 1
ATOM 852 C CA . LYS A 1 106 ? -12.735 -3.297 11.548 1.00 90.94 106 LYS A CA 1
ATOM 853 C C . LYS A 1 106 ? -12.384 -4.231 10.377 1.00 90.94 106 LYS A C 1
ATOM 855 O O . LYS A 1 106 ? -13.121 -5.160 10.022 1.00 90.94 106 LYS A O 1
ATOM 860 N N . GLY A 1 107 ? -11.208 -4.007 9.791 1.00 92.06 107 GLY A N 1
ATOM 861 C CA . GLY A 1 107 ? -10.667 -4.819 8.696 1.00 92.06 107 GLY A CA 1
ATOM 862 C C . GLY A 1 107 ? -11.344 -4.614 7.338 1.00 92.06 107 GLY A C 1
ATOM 863 O O . GLY A 1 107 ? -11.031 -5.348 6.405 1.00 92.06 107 GLY A O 1
ATOM 864 N N . GLU A 1 108 ? -12.290 -3.680 7.209 1.00 92.69 108 GLU A N 1
ATOM 865 C CA . GLU A 1 108 ? -12.960 -3.402 5.935 1.00 92.69 108 GLU A CA 1
ATOM 866 C C . GLU A 1 108 ? -11.968 -2.959 4.860 1.00 92.69 108 GLU A C 1
ATOM 868 O O . GLU A 1 108 ? -11.839 -3.630 3.836 1.00 92.69 108 GLU A O 1
ATOM 873 N N . THR A 1 109 ? -11.172 -1.932 5.154 1.00 91.88 109 THR A N 1
ATOM 874 C CA . THR A 1 109 ? -10.144 -1.421 4.245 1.00 91.88 109 THR A CA 1
ATOM 875 C C . THR A 1 109 ? -9.095 -2.485 3.915 1.00 91.88 109 THR A C 1
ATOM 877 O O . THR A 1 109 ? -8.686 -2.602 2.766 1.00 91.88 109 THR A O 1
ATOM 880 N N . PHE A 1 110 ? -8.704 -3.336 4.873 1.00 93.12 110 PHE A N 1
ATOM 881 C CA . PHE A 1 110 ? -7.783 -4.453 4.605 1.00 93.12 110 PHE A CA 1
ATOM 882 C C . PHE A 1 110 ? -8.353 -5.462 3.594 1.00 93.12 110 PHE A C 1
ATOM 884 O O . PHE A 1 110 ? -7.637 -5.947 2.709 1.00 93.12 110 PHE A O 1
ATOM 891 N N . ARG A 1 111 ? -9.647 -5.790 3.709 1.00 94.62 111 ARG A N 1
ATOM 892 C CA . ARG A 1 111 ? -10.319 -6.691 2.761 1.00 94.62 111 ARG A CA 1
ATOM 893 C C . ARG A 1 111 ? -10.354 -6.075 1.371 1.00 94.62 111 ARG A C 1
ATOM 895 O O . ARG A 1 111 ? -10.072 -6.777 0.403 1.00 94.62 111 ARG A O 1
ATOM 902 N N . ASP A 1 112 ? -10.657 -4.789 1.270 1.00 93.81 112 ASP A N 1
ATOM 903 C CA . ASP A 1 112 ? -10.736 -4.112 -0.022 1.00 93.81 112 ASP A CA 1
ATOM 904 C C . ASP A 1 112 ? -9.360 -3.911 -0.659 1.00 93.81 112 ASP A C 1
ATOM 906 O O . ASP A 1 112 ? -9.199 -4.168 -1.850 1.00 93.81 112 ASP A O 1
ATOM 910 N N . PHE A 1 113 ? -8.339 -3.599 0.138 1.00 93.25 113 PHE A N 1
ATOM 911 C CA . PHE A 1 113 ? -6.941 -3.616 -0.287 1.00 93.25 113 PHE A CA 1
ATOM 912 C C . PHE A 1 113 ? -6.538 -4.978 -0.875 1.00 93.25 113 PHE A C 1
ATOM 914 O O . PHE A 1 113 ? -5.974 -5.058 -1.966 1.00 93.25 113 PHE A O 1
ATOM 921 N N . THR A 1 114 ? -6.892 -6.070 -0.191 1.00 94.00 114 THR A N 1
ATOM 922 C CA . THR A 1 114 ? -6.615 -7.431 -0.676 1.00 94.00 114 THR A CA 1
ATOM 923 C C . THR A 1 114 ? -7.359 -7.730 -1.977 1.00 94.00 114 THR A C 1
ATOM 925 O O . THR A 1 114 ? -6.780 -8.305 -2.900 1.00 94.00 114 THR A O 1
ATOM 928 N N . LYS A 1 115 ? -8.632 -7.329 -2.089 1.00 94.56 115 LYS A N 1
ATOM 929 C CA . LYS A 1 115 ? -9.409 -7.486 -3.327 1.00 94.56 115 LYS A CA 1
ATOM 930 C C . LYS A 1 115 ? -8.780 -6.708 -4.476 1.00 94.56 115 LYS A C 1
ATOM 932 O O . LYS A 1 115 ? -8.624 -7.282 -5.547 1.00 94.56 115 LYS A O 1
ATOM 937 N N . ALA A 1 116 ? -8.363 -5.461 -4.250 1.00 92.94 116 ALA A N 1
ATOM 938 C CA . ALA A 1 116 ? -7.724 -4.624 -5.263 1.00 92.94 116 ALA A CA 1
ATOM 939 C C . ALA A 1 116 ? -6.484 -5.293 -5.884 1.00 92.94 116 ALA A C 1
ATOM 941 O O . ALA A 1 116 ? -6.268 -5.159 -7.084 1.00 92.94 116 ALA A O 1
ATOM 942 N N . LEU A 1 117 ? -5.719 -6.061 -5.097 1.00 90.44 117 LEU A N 1
ATOM 943 C CA . LEU A 1 117 ? -4.552 -6.817 -5.574 1.00 90.44 117 LEU A CA 1
ATOM 944 C C . LEU A 1 117 ? -4.873 -8.153 -6.250 1.00 90.44 117 LEU A C 1
ATOM 946 O O . LEU A 1 117 ? -4.004 -8.712 -6.914 1.00 90.44 117 LEU A O 1
ATOM 950 N N . THR A 1 118 ? -6.061 -8.713 -6.032 1.00 90.31 118 THR A N 1
ATOM 951 C CA . THR A 1 118 ? -6.360 -10.107 -6.393 1.00 90.31 118 THR A CA 1
ATOM 952 C C . THR A 1 118 ? -7.458 -10.200 -7.442 1.00 90.31 118 THR A C 1
ATOM 954 O O . THR A 1 118 ? -7.187 -10.425 -8.616 1.00 90.31 118 THR A O 1
ATOM 957 N N . VAL A 1 119 ? -8.707 -10.041 -7.016 1.00 91.56 119 VAL A N 1
ATOM 958 C CA . VAL A 1 119 ? -9.905 -10.201 -7.852 1.00 91.56 119 VAL A CA 1
ATOM 959 C C . VAL A 1 119 ? -10.410 -8.879 -8.434 1.00 91.56 119 VAL A C 1
ATOM 961 O O . VAL A 1 119 ? -11.321 -8.876 -9.257 1.00 91.56 119 VAL A O 1
ATOM 964 N N . GLY A 1 120 ? -9.817 -7.763 -8.015 1.00 89.25 120 GLY A N 1
ATOM 965 C CA . GLY A 1 120 ? -10.254 -6.410 -8.324 1.00 89.25 120 GLY A CA 1
ATOM 966 C C . GLY A 1 120 ? -11.351 -5.902 -7.383 1.00 89.25 120 GLY A C 1
ATOM 967 O O . GLY A 1 120 ? -12.054 -6.661 -6.714 1.00 89.25 120 GLY A O 1
ATOM 968 N N . LEU A 1 121 ? -11.497 -4.579 -7.341 1.00 88.31 121 LEU A N 1
ATOM 969 C CA . LEU A 1 121 ? -12.648 -3.903 -6.742 1.00 88.31 121 LEU A CA 1
ATOM 970 C C . LEU A 1 121 ? -13.616 -3.455 -7.838 1.00 88.31 121 LEU A C 1
ATOM 972 O O . LEU A 1 121 ? -13.225 -3.223 -8.984 1.00 88.31 121 LEU A O 1
ATOM 976 N N . SER A 1 122 ? -14.886 -3.280 -7.472 1.00 89.62 122 SER A N 1
ATOM 977 C CA . SER A 1 122 ? -15.870 -2.662 -8.364 1.00 89.62 122 SER A CA 1
ATOM 978 C C . SER A 1 122 ? -15.404 -1.259 -8.776 1.00 89.62 122 SER A C 1
ATOM 980 O O . SER A 1 122 ? -14.906 -0.524 -7.925 1.00 89.62 122 SER A O 1
ATOM 982 N N . PRO A 1 123 ? -15.625 -0.806 -10.023 1.00 85.88 123 PRO A N 1
ATOM 983 C CA . PRO A 1 123 ? -15.296 0.565 -10.427 1.00 85.88 123 PRO A CA 1
ATOM 984 C C . PRO A 1 123 ? -15.992 1.658 -9.599 1.00 85.88 123 PRO A C 1
ATOM 986 O O . PRO A 1 123 ? -15.575 2.811 -9.622 1.00 85.88 123 PRO A O 1
ATOM 989 N N . ARG A 1 124 ? -17.077 1.316 -8.888 1.00 87.81 124 ARG A N 1
ATOM 990 C CA . ARG A 1 124 ? -17.829 2.235 -8.015 1.00 87.81 124 A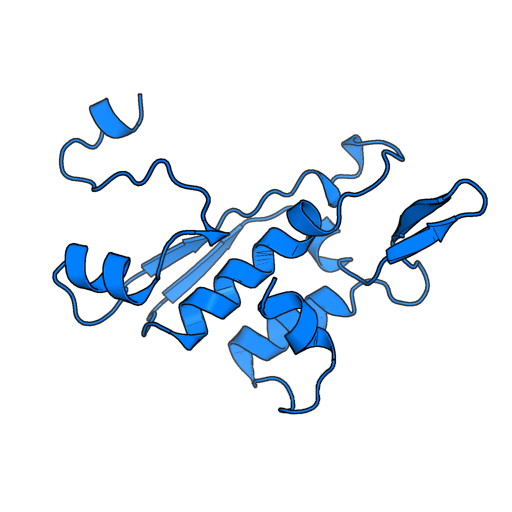RG A CA 1
ATOM 991 C C . ARG A 1 124 ? -17.509 2.058 -6.530 1.00 87.81 124 ARG A C 1
ATOM 993 O O . ARG A 1 124 ? -18.190 2.652 -5.698 1.00 87.81 124 ARG A O 1
ATOM 1000 N N . ASP A 1 125 ? -16.533 1.219 -6.201 1.00 87.31 125 ASP A N 1
ATOM 1001 C CA . ASP A 1 125 ? -16.146 0.970 -4.820 1.00 87.31 125 ASP A CA 1
ATOM 1002 C C . ASP A 1 125 ? -15.584 2.257 -4.181 1.00 87.31 125 ASP A C 1
ATOM 1004 O O . ASP A 1 125 ? -14.706 2.899 -4.771 1.00 87.31 125 ASP A O 1
ATOM 1008 N N . PRO A 1 126 ? -16.094 2.690 -3.014 1.00 84.81 126 PRO A N 1
ATOM 1009 C CA . PRO A 1 126 ? -15.635 3.916 -2.371 1.00 84.81 126 PRO A CA 1
ATOM 1010 C C . PRO A 1 126 ? -14.165 3.854 -1.940 1.00 84.81 126 PRO A C 1
ATOM 1012 O O . PRO A 1 126 ? -13.538 4.913 -1.864 1.00 84.81 126 PRO A O 1
ATOM 1015 N N . SER A 1 127 ? -13.606 2.658 -1.722 1.00 83.38 127 SER A N 1
ATOM 1016 C CA . SER A 1 127 ? -12.213 2.460 -1.307 1.00 83.38 127 SER A CA 1
ATOM 1017 C C . SER A 1 127 ? -11.216 2.988 -2.342 1.00 83.38 127 SER A C 1
ATOM 1019 O O . SER A 1 127 ? -10.122 3.414 -1.978 1.00 83.38 127 SER A O 1
ATOM 1021 N N . TRP A 1 128 ? -11.612 3.106 -3.620 1.00 81.94 128 TRP A N 1
ATOM 1022 C CA . TRP A 1 128 ? -10.781 3.751 -4.640 1.00 81.94 128 TRP A CA 1
ATOM 1023 C C . TRP A 1 128 ? -10.409 5.189 -4.299 1.00 81.94 128 TRP A C 1
ATOM 1025 O O . TRP A 1 128 ? -9.326 5.621 -4.672 1.00 81.94 128 TRP A O 1
ATOM 1035 N N . LYS A 1 129 ? -11.254 5.928 -3.571 1.00 78.88 129 LYS A N 1
ATOM 1036 C CA . LYS A 1 129 ? -10.949 7.312 -3.174 1.00 78.88 129 LYS A CA 1
ATOM 1037 C C . LYS A 1 129 ? -9.744 7.397 -2.243 1.00 78.88 129 LYS A C 1
ATOM 1039 O O . LYS A 1 129 ? -9.070 8.419 -2.229 1.00 78.88 129 LYS A O 1
ATOM 1044 N N . GLU A 1 130 ? -9.473 6.337 -1.489 1.00 72.94 130 GLU A N 1
ATOM 1045 C CA . GLU A 1 130 ? -8.302 6.257 -0.620 1.00 72.94 130 GLU A CA 1
ATOM 1046 C C . GLU A 1 130 ? -7.031 5.869 -1.392 1.00 72.94 130 GLU A C 1
ATOM 1048 O O . GLU A 1 130 ? -5.933 6.206 -0.956 1.00 72.94 130 GLU A O 1
ATOM 1053 N N . CYS A 1 131 ? -7.171 5.220 -2.557 1.00 66.50 131 CYS A N 1
ATOM 1054 C CA . CYS A 1 131 ? -6.053 4.829 -3.423 1.00 66.50 131 CYS A CA 1
ATOM 1055 C C . CYS A 1 131 ? -5.379 5.998 -4.155 1.00 66.50 131 CYS A C 1
ATOM 1057 O O . CYS A 1 131 ? -4.254 5.838 -4.626 1.00 66.50 131 CYS A O 1
ATOM 1059 N N . VAL A 1 132 ? -6.078 7.127 -4.322 1.00 56.19 132 VAL A N 1
ATOM 1060 C CA . VAL A 1 132 ? -5.635 8.271 -5.150 1.00 56.19 132 VAL A CA 1
ATOM 1061 C C . VAL A 1 132 ? -5.182 9.474 -4.312 1.00 56.19 132 VAL A C 1
ATOM 1063 O O . VAL A 1 132 ? -5.068 10.575 -4.849 1.00 56.19 132 VAL A O 1
ATOM 1066 N N . LEU A 1 133 ? -4.974 9.286 -3.006 1.00 48.53 133 LEU A N 1
ATOM 1067 C CA . LEU A 1 133 ? -4.408 10.323 -2.139 1.00 48.53 133 LEU A CA 1
ATOM 1068 C C . LEU A 1 133 ? -2.923 10.567 -2.431 1.00 48.53 133 LEU A C 1
ATOM 1070 O O . LEU A 1 133 ? -2.220 9.603 -2.812 1.00 48.53 133 LEU A O 1
#

Foldseek 3Di:
DVCVVCVVDDDDPDDLLPDDLVVVCVVVVDQAAAEDEEEQDQLQQDPVVPPDFDDLVSLLRLLSVLVNVVRGHYNYYHYDYDPSNQQDFAWDQDPVRGTDHDPVGGNVLVVQSVCCVPVRDDPPDPSVVSSND

pLDDT: mean 84.67, std 11.45, range [47.94, 96.0]

Radius of gyration: 16.54 Å; chains: 1; bounding box: 45×27×42 Å

Secondary structure (DSSP, 8-state):
-HHHH-TTS----S-TTT--HHHHHHHHT-SSBS-EEE----TTT-GGGTTPPPPHHHHTTTHHHHHHHHHS-BS-EEE---GGGGG---EEE-TTS-EEE-STTTTHHHHHHHHHHTT---TT-TTHHHHT-